Protein AF-A0A5C7ENN5-F1 (afdb_monomer_lite)

Organism: NCBI:txid2602750

Sequence (144 aa):
MADLEQRPLAACDLEHLSKENRRLLDQFAYRYTRLQDDMGARLMPAILRALGEEVAAMPALDRLNRLEQLGWLPSAEEWVELRRIRNEFAHDYPATAQERLERLQLAFSSARRLLEILAILDGKIQQRFPKMGQSSQGDGRGVN

pLDDT: mean 82.47, std 18.63, range [38.72, 98.38]

Structure (mmCIF, N/CA/C/O backbone):
data_AF-A0A5C7ENN5-F1
#
_entry.id   AF-A0A5C7ENN5-F1
#
loop_
_atom_site.group_PDB
_atom_site.id
_atom_site.type_symbol
_atom_site.label_atom_id
_atom_site.label_alt_id
_atom_site.label_comp_id
_atom_site.label_asym_id
_atom_site.label_entity_id
_atom_site.label_seq_id
_atom_site.pdbx_PDB_ins_code
_atom_site.Cartn_x
_atom_site.Cartn_y
_atom_site.Cartn_z
_atom_site.occupancy
_atom_site.B_iso_or_equiv
_atom_site.auth_seq_id
_atom_site.auth_comp_id
_atom_site.auth_asym_id
_atom_site.auth_atom_id
_atom_site.pdbx_PDB_model_num
ATOM 1 N N . MET A 1 1 ? 17.105 -20.594 -0.724 1.00 41.03 1 MET A N 1
ATOM 2 C CA . MET A 1 1 ? 16.522 -19.321 -1.209 1.00 41.03 1 MET A CA 1
ATOM 3 C C . MET A 1 1 ? 17.336 -18.144 -0.663 1.00 41.03 1 MET A C 1
ATOM 5 O O . MET A 1 1 ? 16.785 -17.313 0.038 1.00 41.03 1 MET A O 1
ATOM 9 N N . ALA A 1 2 ? 18.645 -18.106 -0.937 1.00 38.72 2 ALA A N 1
ATOM 10 C CA . ALA A 1 2 ? 19.573 -17.113 -0.372 1.00 38.72 2 ALA A CA 1
ATOM 11 C C . ALA A 1 2 ? 20.491 -16.464 -1.434 1.00 38.72 2 ALA A C 1
ATOM 13 O O . ALA A 1 2 ? 21.372 -15.692 -1.090 1.00 38.72 2 ALA A O 1
ATOM 14 N N . ASP A 1 3 ? 20.278 -16.747 -2.724 1.00 40.78 3 ASP A N 1
ATOM 15 C CA . ASP A 1 3 ? 21.220 -16.360 -3.792 1.00 40.78 3 ASP A CA 1
ATOM 16 C C . ASP A 1 3 ? 20.908 -15.023 -4.485 1.00 40.78 3 ASP A C 1
ATOM 18 O O . ASP A 1 3 ? 21.673 -14.573 -5.332 1.00 40.78 3 ASP A O 1
ATOM 22 N N . LEU A 1 4 ? 19.801 -14.357 -4.143 1.00 44.62 4 LEU A N 1
ATOM 23 C CA . LEU A 1 4 ? 19.387 -13.110 -4.806 1.00 44.62 4 LEU A CA 1
ATOM 24 C C . LEU A 1 4 ? 19.802 -11.831 -4.061 1.00 44.62 4 LEU A C 1
ATOM 26 O O . LEU A 1 4 ? 19.548 -10.742 -4.563 1.00 44.62 4 LEU A O 1
ATOM 30 N N . GLU A 1 5 ? 20.460 -11.933 -2.900 1.00 50.75 5 GLU A N 1
ATOM 31 C CA . GLU A 1 5 ? 20.805 -10.765 -2.069 1.00 50.75 5 GLU A CA 1
ATOM 32 C C . GLU A 1 5 ? 22.214 -10.190 -2.310 1.00 50.75 5 GLU A C 1
ATOM 34 O O . GLU A 1 5 ? 22.544 -9.160 -1.730 1.00 50.75 5 GLU A O 1
ATOM 39 N N . GLN A 1 6 ? 23.056 -10.792 -3.165 1.00 47.78 6 GLN A N 1
ATOM 40 C CA . GLN A 1 6 ? 24.473 -10.383 -3.275 1.00 47.78 6 GLN A CA 1
ATOM 41 C C . GLN A 1 6 ? 24.976 -10.003 -4.669 1.00 47.78 6 GLN A C 1
ATOM 43 O O . GLN A 1 6 ? 26.169 -9.745 -4.830 1.00 47.78 6 GLN A O 1
ATOM 48 N N . ARG A 1 7 ? 24.111 -9.905 -5.683 1.00 47.75 7 ARG A N 1
ATOM 49 C CA . ARG A 1 7 ? 24.555 -9.451 -7.005 1.00 47.75 7 ARG A CA 1
ATOM 50 C C . ARG A 1 7 ? 23.983 -8.065 -7.309 1.00 47.75 7 ARG A C 1
ATOM 52 O O . ARG A 1 7 ? 22.769 -7.963 -7.488 1.00 47.75 7 ARG A O 1
ATOM 59 N N . PRO A 1 8 ? 24.805 -6.997 -7.367 1.00 48.03 8 PRO A N 1
ATOM 60 C CA . PRO A 1 8 ? 24.334 -5.727 -7.896 1.00 48.03 8 PRO A CA 1
ATOM 61 C C . PRO A 1 8 ? 23.935 -5.984 -9.348 1.00 48.03 8 PRO A C 1
ATOM 63 O O . PRO A 1 8 ? 24.783 -6.303 -10.178 1.00 48.03 8 PRO A O 1
ATOM 66 N N . LEU A 1 9 ? 22.633 -5.934 -9.628 1.00 51.69 9 LEU A N 1
ATOM 67 C CA . LEU A 1 9 ? 22.114 -5.983 -10.988 1.00 51.69 9 LEU A CA 1
ATOM 68 C C . LEU A 1 9 ? 22.694 -4.768 -11.716 1.00 51.69 9 LEU A C 1
ATOM 70 O O . LEU A 1 9 ? 22.288 -3.636 -11.455 1.00 51.69 9 LEU A O 1
ATOM 74 N N . ALA A 1 10 ? 23.695 -4.988 -12.562 1.00 56.97 10 ALA A N 1
ATOM 75 C CA . ALA A 1 10 ? 24.232 -3.937 -13.408 1.00 56.97 10 ALA A CA 1
ATOM 76 C C . ALA A 1 10 ? 23.276 -3.727 -14.591 1.00 56.97 10 ALA A C 1
ATOM 78 O O . ALA A 1 10 ? 22.612 -4.665 -15.034 1.00 56.97 10 ALA A O 1
ATOM 79 N N . ALA A 1 11 ? 23.205 -2.510 -15.138 1.00 52.00 11 ALA A N 1
ATOM 80 C CA . ALA A 1 11 ? 22.298 -2.195 -16.249 1.00 52.00 11 ALA A CA 1
ATOM 81 C C . ALA A 1 11 ? 22.488 -3.128 -17.468 1.00 52.00 11 ALA A C 1
ATOM 83 O O . ALA A 1 11 ? 21.523 -3.441 -18.165 1.00 52.00 11 ALA A O 1
ATOM 84 N N . CYS A 1 12 ? 23.703 -3.650 -17.676 1.00 48.91 12 CYS A N 1
ATOM 85 C CA . CYS A 1 12 ? 24.021 -4.621 -18.725 1.00 48.91 12 CYS A CA 1
ATOM 86 C C . CYS A 1 12 ? 23.387 -6.014 -18.518 1.00 48.91 12 CYS A C 1
ATOM 88 O O . CYS A 1 12 ? 23.103 -6.696 -19.502 1.00 48.91 12 CYS A O 1
ATOM 90 N N . ASP A 1 13 ? 23.084 -6.428 -17.281 1.00 56.97 13 ASP A N 1
ATOM 91 C CA . ASP A 1 13 ? 22.422 -7.713 -16.990 1.00 56.97 13 ASP A CA 1
ATOM 92 C C . ASP A 1 13 ? 20.934 -7.707 -17.415 1.00 56.97 13 ASP A C 1
ATOM 94 O O . ASP A 1 13 ? 20.316 -8.763 -17.583 1.00 56.97 13 ASP A O 1
ATOM 98 N N . LEU A 1 14 ? 20.346 -6.517 -17.617 1.00 56.31 14 LEU A N 1
ATOM 99 C CA . LEU A 1 14 ? 18.938 -6.344 -17.988 1.00 56.31 14 LEU A CA 1
ATOM 100 C C . LEU A 1 14 ? 18.679 -6.401 -19.500 1.00 56.31 14 LEU A C 1
ATOM 102 O O . LEU A 1 14 ? 17.532 -6.594 -19.907 1.00 56.31 14 LEU A O 1
ATOM 106 N N . GLU A 1 15 ? 19.702 -6.231 -20.342 1.00 57.72 15 GLU A N 1
ATOM 107 C CA . GLU A 1 15 ? 19.547 -6.292 -2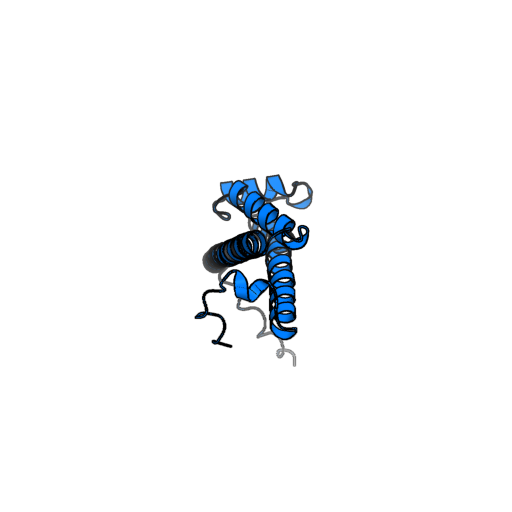1.806 1.00 57.72 15 GLU A CA 1
ATOM 108 C C . GLU A 1 15 ? 19.316 -7.724 -22.306 1.00 57.72 15 GLU A C 1
ATOM 110 O O . GLU A 1 15 ? 18.603 -7.933 -23.286 1.00 57.72 15 GLU A O 1
ATOM 115 N N . HIS A 1 16 ? 19.822 -8.721 -21.573 1.00 63.69 16 HIS A N 1
ATOM 116 C CA . HIS A 1 16 ? 19.692 -10.141 -21.902 1.00 63.69 16 HIS A CA 1
ATOM 117 C C . HIS A 1 16 ? 19.230 -10.965 -20.693 1.00 63.69 16 HIS A C 1
ATOM 119 O O . HIS A 1 16 ? 19.827 -11.985 -20.351 1.00 63.69 16 HIS A O 1
ATOM 125 N N . LEU A 1 17 ? 18.136 -10.544 -20.043 1.00 67.19 17 LEU A N 1
ATOM 126 C CA . LEU A 1 17 ? 17.536 -11.319 -18.952 1.00 67.19 17 LEU A CA 1
ATOM 127 C C . LEU A 1 17 ? 17.237 -12.752 -19.405 1.00 67.19 17 LEU A C 1
ATOM 129 O O . LEU A 1 17 ? 16.415 -12.963 -20.309 1.00 67.19 17 LEU A O 1
ATOM 133 N N . SER A 1 18 ? 17.857 -13.722 -18.728 1.00 75.06 18 SER A N 1
ATOM 134 C CA . SER A 1 18 ? 17.546 -15.140 -18.890 1.00 75.06 18 SER A CA 1
ATOM 135 C C . SER A 1 18 ? 16.055 -15.389 -18.637 1.00 75.06 18 SER A C 1
ATOM 137 O O . SER A 1 18 ? 15.389 -14.650 -17.905 1.00 75.06 18 SER A O 1
ATOM 139 N N . LYS A 1 19 ? 15.508 -16.460 -19.221 1.00 78.06 19 LYS A N 1
ATOM 140 C CA . LYS A 1 19 ? 14.109 -16.861 -18.993 1.00 78.06 19 LYS A CA 1
ATOM 141 C C . LYS A 1 19 ? 13.797 -17.032 -17.499 1.00 78.06 19 LYS A C 1
ATOM 143 O O . LYS A 1 19 ? 12.696 -16.713 -17.061 1.00 78.06 19 LYS A O 1
ATOM 148 N N . GLU A 1 20 ? 14.768 -17.516 -16.731 1.00 76.94 20 GLU A N 1
ATOM 149 C CA . GLU A 1 20 ? 14.666 -17.667 -15.281 1.00 76.94 20 GLU A CA 1
ATOM 150 C C . GLU A 1 20 ? 14.557 -16.316 -14.568 1.00 76.94 20 GLU A C 1
ATOM 152 O O . GLU A 1 20 ? 13.618 -16.113 -13.801 1.00 76.94 20 GLU A O 1
ATOM 157 N N . ASN A 1 21 ? 15.435 -15.361 -14.886 1.00 75.81 21 ASN A N 1
ATOM 158 C CA . ASN A 1 21 ? 15.408 -14.037 -14.265 1.00 75.81 21 ASN A CA 1
ATOM 159 C C . ASN A 1 21 ? 14.117 -13.275 -14.599 1.00 75.81 21 ASN A C 1
ATOM 161 O O . ASN A 1 21 ? 13.545 -12.633 -13.720 1.00 75.81 21 ASN A O 1
ATOM 165 N N . ARG A 1 22 ? 13.600 -13.402 -15.832 1.00 79.69 22 ARG A N 1
ATOM 166 C CA . ARG A 1 22 ? 12.282 -12.846 -16.202 1.00 79.69 22 ARG A CA 1
ATOM 167 C C . ARG A 1 22 ? 11.166 -13.447 -15.351 1.00 79.69 22 ARG A C 1
ATOM 169 O O . ARG A 1 22 ? 10.377 -12.721 -14.763 1.00 79.69 22 ARG A O 1
ATOM 176 N N . ARG A 1 23 ? 11.156 -14.774 -15.199 1.00 81.94 23 ARG A N 1
ATOM 177 C CA . ARG A 1 23 ? 10.162 -15.472 -14.376 1.00 81.94 23 ARG A CA 1
ATOM 178 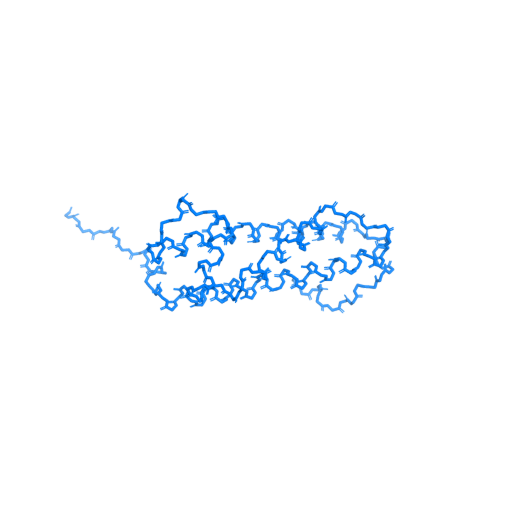C C . ARG A 1 23 ? 10.239 -15.066 -12.899 1.00 81.94 23 ARG A C 1
ATOM 180 O O . ARG A 1 23 ? 9.212 -15.032 -12.221 1.00 81.94 23 ARG A O 1
ATOM 187 N N . LEU A 1 24 ? 11.433 -14.820 -12.364 1.00 84.94 24 LEU A N 1
ATOM 188 C CA . LEU A 1 24 ? 11.604 -14.321 -10.995 1.00 84.94 24 LEU A CA 1
ATOM 189 C C . LEU A 1 24 ? 11.042 -12.904 -10.848 1.00 84.94 24 LEU A C 1
ATOM 191 O O . LEU A 1 24 ? 10.336 -12.634 -9.877 1.00 84.94 24 LEU A O 1
ATOM 195 N N . LEU A 1 25 ? 11.291 -12.038 -11.831 1.00 84.81 25 LEU A N 1
ATOM 196 C CA . LEU A 1 25 ? 10.759 -10.680 -11.866 1.00 84.81 25 LEU A CA 1
ATOM 197 C C . LEU A 1 25 ? 9.224 -10.661 -11.938 1.00 84.81 25 LEU A C 1
ATOM 199 O O . LEU A 1 25 ? 8.592 -9.946 -11.166 1.00 84.81 25 LEU A O 1
ATOM 203 N N . ASP A 1 26 ? 8.623 -11.503 -12.781 1.00 85.25 26 ASP A N 1
ATOM 204 C CA . ASP A 1 26 ? 7.164 -11.625 -12.890 1.00 85.25 26 ASP A CA 1
ATOM 205 C C . ASP A 1 26 ? 6.537 -12.106 -11.571 1.00 85.25 26 ASP A C 1
ATOM 207 O O . ASP A 1 26 ? 5.523 -11.579 -11.109 1.00 85.25 26 ASP A O 1
ATOM 211 N N . GLN A 1 27 ? 7.164 -13.092 -10.916 1.00 90.38 27 GLN A N 1
ATOM 212 C CA . GLN A 1 27 ? 6.725 -13.570 -9.601 1.00 90.38 27 GLN A CA 1
ATOM 213 C C . GLN A 1 27 ? 6.839 -12.483 -8.533 1.00 90.38 27 GLN A C 1
ATOM 215 O O . GLN A 1 27 ? 5.945 -12.359 -7.694 1.00 90.38 27 GLN A O 1
ATOM 220 N N . PHE A 1 28 ? 7.920 -11.702 -8.552 1.00 91.94 28 PHE A N 1
ATOM 221 C CA . PHE A 1 28 ? 8.068 -10.549 -7.675 1.00 91.94 28 PHE A CA 1
ATOM 222 C C . PHE A 1 28 ? 6.944 -9.536 -7.917 1.00 91.94 28 PHE A C 1
ATOM 224 O O . PHE A 1 28 ? 6.228 -9.211 -6.972 1.00 91.94 28 PHE A O 1
ATOM 231 N N . ALA A 1 29 ? 6.726 -9.112 -9.165 1.00 89.25 29 ALA A N 1
ATOM 232 C CA . ALA A 1 29 ? 5.700 -8.136 -9.530 1.00 89.25 29 ALA A CA 1
ATOM 233 C C . ALA A 1 29 ? 4.299 -8.574 -9.078 1.00 89.25 29 ALA A C 1
ATOM 235 O O . ALA A 1 29 ? 3.553 -7.794 -8.476 1.00 89.25 29 ALA A O 1
ATOM 236 N N . TYR A 1 30 ? 3.971 -9.851 -9.296 1.00 91.56 30 TYR A N 1
ATOM 237 C CA . TYR A 1 30 ? 2.714 -10.440 -8.852 1.00 91.56 30 TYR A CA 1
ATOM 238 C C . TYR A 1 30 ? 2.568 -10.411 -7.323 1.00 91.56 30 TYR A C 1
ATOM 240 O O . TYR A 1 30 ? 1.557 -9.933 -6.804 1.00 91.56 30 TYR A O 1
ATOM 248 N N . ARG A 1 31 ? 3.575 -10.890 -6.580 1.00 94.75 31 ARG A N 1
ATOM 249 C CA . ARG A 1 31 ? 3.522 -10.956 -5.106 1.00 94.75 31 ARG A CA 1
ATOM 250 C C . ARG A 1 31 ? 3.506 -9.568 -4.471 1.00 94.75 31 ARG A C 1
ATOM 252 O O . ARG A 1 31 ? 2.773 -9.361 -3.510 1.00 94.75 31 ARG A O 1
ATOM 259 N N . TYR A 1 32 ? 4.268 -8.629 -5.021 1.00 94.12 32 TYR A N 1
ATOM 260 C CA . TYR A 1 32 ? 4.297 -7.234 -4.592 1.00 94.12 32 TYR A CA 1
ATOM 261 C C . TYR A 1 32 ? 2.929 -6.562 -4.766 1.00 94.12 32 TYR A C 1
ATOM 263 O O . TYR A 1 32 ? 2.386 -6.009 -3.809 1.00 94.12 32 TYR A O 1
ATOM 271 N N . THR A 1 33 ? 2.326 -6.694 -5.952 1.00 94.00 33 THR A N 1
ATOM 272 C CA . THR A 1 33 ? 0.971 -6.191 -6.231 1.00 94.00 33 THR A CA 1
ATOM 273 C C . THR A 1 33 ? -0.040 -6.784 -5.256 1.00 94.00 33 THR A C 1
ATOM 275 O O . THR A 1 33 ? -0.804 -6.058 -4.617 1.00 94.00 33 THR A O 1
ATOM 278 N N . ARG A 1 34 ? 0.003 -8.111 -5.082 1.00 95.88 34 ARG A N 1
ATOM 279 C CA . ARG A 1 34 ? -0.923 -8.829 -4.209 1.00 95.88 34 ARG A CA 1
ATOM 280 C C . ARG A 1 34 ? -0.802 -8.401 -2.749 1.00 95.88 34 ARG A C 1
ATOM 282 O O . ARG A 1 34 ? -1.829 -8.214 -2.104 1.00 95.88 34 ARG A O 1
ATOM 289 N N . LEU A 1 35 ? 0.421 -8.207 -2.249 1.00 96.88 35 LEU A N 1
ATOM 290 C CA . LEU A 1 35 ? 0.672 -7.721 -0.893 1.00 96.88 35 LEU A CA 1
ATOM 291 C C . LEU A 1 35 ? -0.024 -6.376 -0.655 1.00 96.88 35 LEU A C 1
ATOM 293 O O . LEU A 1 35 ? -0.799 -6.247 0.291 1.00 96.88 35 LEU A O 1
ATOM 297 N N . GLN A 1 36 ? 0.224 -5.390 -1.521 1.00 96.88 36 GLN A N 1
ATOM 298 C CA . GLN A 1 36 ? -0.345 -4.056 -1.342 1.00 96.88 36 GLN A CA 1
ATOM 299 C C . GLN A 1 36 ? -1.876 -4.068 -1.437 1.00 96.88 36 GLN A C 1
ATOM 301 O O . GLN A 1 36 ? -2.553 -3.404 -0.648 1.00 96.88 36 GLN A O 1
ATOM 306 N N . ASP A 1 37 ? -2.424 -4.834 -2.383 1.00 95.81 37 ASP A N 1
ATOM 307 C CA . ASP A 1 37 ? -3.868 -4.941 -2.588 1.00 95.81 37 ASP A CA 1
ATOM 308 C C . ASP A 1 37 ? -4.561 -5.639 -1.412 1.00 95.81 37 ASP A C 1
ATOM 310 O O . ASP A 1 37 ? -5.573 -5.140 -0.921 1.00 95.81 37 ASP A O 1
ATOM 314 N N . ASP A 1 38 ? -4.012 -6.744 -0.899 1.00 97.50 38 ASP A N 1
ATOM 315 C CA . ASP A 1 38 ? -4.581 -7.433 0.263 1.00 97.50 38 ASP A CA 1
ATOM 316 C C . ASP A 1 38 ? -4.503 -6.556 1.527 1.00 97.50 38 ASP A C 1
ATOM 318 O O . ASP A 1 38 ? -5.471 -6.484 2.293 1.00 97.50 38 ASP A O 1
ATOM 322 N N . MET A 1 39 ? -3.405 -5.822 1.725 1.00 97.69 39 MET A N 1
ATOM 323 C CA . MET A 1 39 ? -3.294 -4.863 2.827 1.00 97.69 39 MET A CA 1
ATOM 324 C C . MET A 1 39 ? -4.351 -3.752 2.719 1.00 97.69 39 MET A C 1
ATOM 326 O O . MET A 1 39 ? -5.105 -3.518 3.666 1.00 97.69 39 MET A O 1
ATOM 330 N N . GLY A 1 40 ? -4.458 -3.099 1.560 1.00 96.31 40 GLY A N 1
ATOM 331 C CA . GLY A 1 40 ? -5.365 -1.967 1.362 1.00 96.31 40 GLY A CA 1
ATOM 332 C C . GLY A 1 40 ? -6.846 -2.347 1.321 1.00 96.31 40 GLY A C 1
ATOM 333 O O . GLY A 1 40 ? -7.693 -1.630 1.855 1.00 96.31 40 GLY A O 1
ATOM 334 N N . ALA A 1 41 ? -7.185 -3.477 0.698 1.00 95.44 41 ALA A N 1
ATOM 335 C CA . ALA A 1 41 ? -8.573 -3.886 0.495 1.00 95.44 41 ALA A CA 1
ATOM 336 C C . ALA A 1 41 ? -9.137 -4.720 1.651 1.00 95.44 41 ALA A C 1
ATOM 338 O O . ALA A 1 41 ? -10.356 -4.763 1.827 1.00 95.44 41 ALA A O 1
ATOM 339 N N . ARG A 1 42 ? -8.283 -5.396 2.433 1.00 95.81 42 ARG A N 1
ATOM 340 C CA . ARG A 1 42 ? -8.733 -6.337 3.471 1.00 95.81 42 ARG A CA 1
ATOM 341 C C . ARG A 1 42 ? -8.237 -5.953 4.855 1.00 95.81 42 ARG A C 1
ATOM 343 O O . ARG A 1 42 ? -9.072 -5.762 5.739 1.00 95.81 42 ARG A O 1
ATOM 350 N N . LEU A 1 43 ? -6.923 -5.819 5.038 1.00 96.81 43 LEU A N 1
ATOM 351 C CA . LEU A 1 43 ? -6.331 -5.570 6.357 1.00 96.81 43 LEU A CA 1
ATOM 352 C C . LEU A 1 43 ? -6.757 -4.210 6.917 1.00 96.81 43 LEU A C 1
ATOM 354 O O . LEU A 1 43 ? -7.309 -4.140 8.009 1.00 96.81 43 LEU A O 1
ATOM 358 N N . MET A 1 44 ? -6.565 -3.142 6.147 1.00 96.75 44 MET A N 1
ATOM 359 C CA . MET A 1 44 ? -6.882 -1.773 6.557 1.00 96.75 44 MET A CA 1
ATOM 360 C C . MET A 1 44 ? -8.365 -1.591 6.939 1.00 96.75 44 MET A C 1
ATOM 362 O O . MET A 1 44 ? -8.642 -1.131 8.049 1.00 96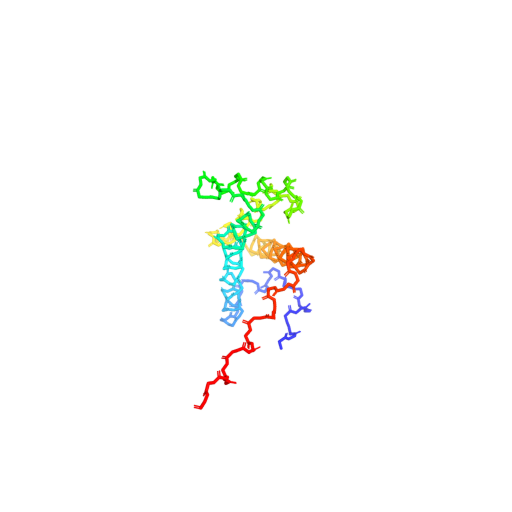.75 44 MET A O 1
ATOM 366 N N . PRO A 1 45 ? -9.341 -2.029 6.115 1.00 96.38 45 PRO A N 1
ATOM 367 C CA . PRO A 1 45 ? -10.747 -2.057 6.513 1.00 96.38 45 PRO A CA 1
ATOM 368 C C . PRO A 1 45 ? -11.034 -2.908 7.752 1.00 96.38 45 PRO A C 1
ATOM 370 O O . PRO A 1 45 ? -11.906 -2.555 8.540 1.00 96.38 45 PRO A O 1
ATOM 373 N N . ALA A 1 46 ? -10.349 -4.042 7.923 1.00 96.19 46 ALA A N 1
ATOM 374 C CA . ALA A 1 46 ? -10.555 -4.904 9.083 1.00 96.19 46 ALA A CA 1
ATOM 375 C C . ALA A 1 46 ? -10.068 -4.244 10.378 1.00 96.19 46 ALA A C 1
ATOM 377 O O . ALA A 1 46 ? -10.771 -4.317 11.381 1.00 96.19 46 ALA A O 1
ATOM 378 N N . ILE A 1 47 ? -8.926 -3.554 10.334 1.00 96.81 47 ILE A N 1
ATOM 379 C CA . ILE A 1 47 ? -8.406 -2.775 11.463 1.00 96.81 47 ILE A CA 1
ATOM 380 C C . ILE A 1 47 ? -9.410 -1.691 11.857 1.00 96.81 47 ILE A C 1
ATOM 382 O O . ILE A 1 47 ? -9.809 -1.632 13.013 1.00 96.81 47 ILE A O 1
ATOM 386 N N . LEU A 1 48 ? -9.877 -0.884 10.900 1.00 97.00 48 LEU A N 1
ATOM 387 C CA . LEU A 1 48 ? -10.857 0.173 11.172 1.00 97.00 48 LEU A CA 1
ATOM 388 C C . LEU A 1 48 ? -12.152 -0.385 11.787 1.00 97.00 48 LEU A C 1
ATOM 390 O O . LEU A 1 48 ? -12.610 0.124 12.806 1.00 97.00 48 LEU A O 1
ATOM 394 N N . ARG A 1 49 ? -12.692 -1.488 11.250 1.00 96.00 49 ARG A N 1
ATOM 395 C CA . ARG A 1 49 ? -13.861 -2.159 11.849 1.00 96.00 49 ARG A CA 1
ATOM 396 C C . ARG A 1 49 ? -13.592 -2.639 13.274 1.00 96.00 49 ARG A C 1
ATOM 398 O O . ARG A 1 49 ? -14.442 -2.475 14.140 1.00 96.00 49 ARG A O 1
ATOM 405 N N . ALA A 1 50 ? -12.417 -3.210 13.535 1.00 95.38 50 ALA A N 1
ATOM 406 C CA . ALA A 1 50 ? -12.036 -3.658 14.875 1.00 95.38 50 ALA A CA 1
ATOM 407 C C . ALA A 1 50 ? -11.860 -2.492 15.869 1.00 95.38 50 ALA A C 1
ATOM 409 O O . ALA A 1 50 ? -11.961 -2.696 17.079 1.00 95.38 50 ALA A O 1
ATOM 410 N N . LEU A 1 51 ? -11.619 -1.277 15.369 1.00 94.50 51 LEU A N 1
ATOM 411 C CA . LEU A 1 51 ? -11.590 -0.037 16.148 1.00 94.50 51 LEU A CA 1
ATOM 412 C C . LEU A 1 51 ? -12.978 0.603 16.326 1.00 94.50 51 LEU A C 1
ATOM 414 O O . LEU A 1 51 ? -13.085 1.583 17.057 1.00 94.50 51 LEU A O 1
ATOM 418 N N . GLY A 1 52 ? -14.027 0.038 15.718 1.00 94.06 52 GLY A N 1
ATOM 419 C CA . GLY A 1 52 ? -15.400 0.541 15.800 1.00 94.06 52 GLY A CA 1
ATOM 420 C C . GLY A 1 52 ? -15.758 1.596 14.749 1.00 94.06 52 GLY A C 1
ATOM 421 O O . GLY A 1 52 ? -16.744 2.303 14.919 1.00 94.06 52 GLY A O 1
ATOM 422 N N . GLU A 1 53 ? -14.970 1.729 13.680 1.00 94.69 53 GLU A N 1
ATOM 423 C CA . GLU A 1 53 ? -15.238 2.681 12.596 1.00 94.69 53 GLU A CA 1
ATOM 424 C C . GLU A 1 53 ? -16.238 2.119 11.569 1.00 94.69 53 GLU A C 1
ATOM 426 O O . GLU A 1 53 ? -16.163 0.952 11.168 1.00 94.69 53 GLU A O 1
ATOM 431 N N . GLU A 1 54 ? -17.120 2.981 11.056 1.00 90.81 54 GLU A N 1
ATOM 432 C CA . GLU A 1 54 ? -18.095 2.649 10.007 1.00 90.81 54 GLU A CA 1
ATOM 433 C C . GLU A 1 54 ? -17.463 2.688 8.606 1.00 90.81 54 GLU A C 1
ATOM 435 O O . GLU A 1 54 ? -17.539 3.668 7.866 1.00 90.81 54 GLU A O 1
ATOM 440 N N . VAL A 1 55 ? -16.806 1.593 8.221 1.00 90.12 55 VAL A N 1
ATOM 441 C CA . VAL A 1 55 ? -15.963 1.544 7.011 1.00 90.12 55 VAL A CA 1
ATOM 442 C C . VAL A 1 55 ? -16.747 1.535 5.692 1.00 90.12 55 VAL A C 1
ATOM 444 O O . VAL A 1 55 ? -16.206 1.948 4.667 1.00 90.12 55 VAL A O 1
ATOM 447 N N . ALA A 1 56 ? -17.992 1.047 5.676 1.00 85.50 56 ALA A N 1
ATOM 448 C CA . ALA A 1 56 ? -18.750 0.828 4.435 1.00 85.50 56 ALA A CA 1
ATOM 449 C C . ALA A 1 56 ? -19.007 2.121 3.639 1.00 85.50 56 ALA A C 1
ATOM 451 O O . ALA A 1 56 ? -19.058 2.080 2.412 1.00 85.50 56 ALA A O 1
ATOM 452 N N . ALA A 1 57 ? -19.123 3.256 4.331 1.00 85.12 57 ALA A N 1
ATOM 453 C CA . ALA A 1 57 ? -19.341 4.564 3.722 1.00 85.12 57 ALA A CA 1
ATOM 454 C C . ALA A 1 57 ? -18.036 5.305 3.373 1.00 85.12 57 ALA A C 1
ATOM 456 O O . ALA A 1 57 ? -18.096 6.343 2.721 1.00 85.12 57 ALA A O 1
ATOM 457 N N . MET A 1 58 ? -16.867 4.806 3.798 1.00 89.94 58 MET A N 1
ATOM 458 C CA . MET A 1 58 ? -15.600 5.527 3.656 1.00 89.94 58 MET A CA 1
ATOM 459 C C . MET A 1 58 ? -14.917 5.248 2.306 1.00 89.94 58 MET A C 1
ATOM 461 O O . MET A 1 58 ? -14.558 4.095 2.019 1.00 89.94 58 MET A O 1
ATOM 465 N N . PRO A 1 59 ? -14.630 6.291 1.504 1.00 93.75 59 PRO A N 1
ATOM 466 C CA . PRO A 1 59 ? -13.696 6.215 0.387 1.00 93.75 59 PRO A CA 1
ATOM 467 C C . PRO A 1 59 ? -12.328 5.658 0.797 1.00 93.75 59 PRO A C 1
ATOM 469 O O . PRO A 1 59 ? -11.898 5.756 1.946 1.00 93.75 59 PRO A O 1
ATOM 472 N N . ALA A 1 60 ? -11.591 5.090 -0.162 1.00 91.38 60 ALA A N 1
ATOM 473 C CA . ALA A 1 60 ? -10.298 4.468 0.124 1.00 91.38 60 ALA A CA 1
ATOM 474 C C . ALA A 1 60 ? -9.285 5.438 0.754 1.00 91.38 60 ALA A C 1
ATOM 476 O O . ALA A 1 60 ? -8.605 5.042 1.696 1.00 91.38 60 ALA A O 1
ATOM 477 N N . LEU A 1 61 ? -9.213 6.680 0.264 1.00 94.75 61 LEU A N 1
ATOM 478 C CA . LEU A 1 61 ? -8.323 7.707 0.809 1.00 94.75 61 LEU A CA 1
ATOM 479 C C . LEU A 1 61 ? -8.711 8.090 2.242 1.00 94.75 61 LEU A C 1
ATOM 481 O O . LEU A 1 61 ? -7.849 8.153 3.111 1.00 94.75 61 LEU A O 1
ATOM 485 N N . ASP A 1 62 ? -10.006 8.236 2.516 1.00 96.38 62 ASP A N 1
ATOM 486 C CA . ASP A 1 62 ? -10.494 8.576 3.855 1.00 96.38 62 ASP A CA 1
ATOM 487 C C . ASP A 1 62 ? -10.173 7.480 4.871 1.00 96.38 62 ASP A C 1
ATOM 489 O O . ASP A 1 62 ? -9.808 7.778 6.005 1.00 96.38 62 ASP A O 1
ATOM 493 N N . ARG A 1 63 ? -10.199 6.206 4.459 1.00 97.00 63 ARG A N 1
ATOM 494 C CA . ARG A 1 63 ? -9.736 5.095 5.308 1.00 97.00 63 ARG A CA 1
ATOM 495 C C . ARG A 1 63 ? -8.251 5.206 5.652 1.00 97.00 63 ARG A C 1
ATOM 497 O O . ARG A 1 63 ? -7.878 4.906 6.782 1.00 97.00 63 ARG A O 1
ATOM 504 N N . LEU A 1 64 ? -7.411 5.624 4.703 1.00 97.81 64 LEU A N 1
ATOM 505 C CA . LEU A 1 64 ? -5.978 5.830 4.947 1.00 97.81 64 LEU A CA 1
ATOM 506 C C . LEU A 1 64 ? -5.759 6.993 5.914 1.00 97.81 64 LEU A C 1
ATOM 508 O O . LEU A 1 64 ? -5.086 6.815 6.925 1.00 97.81 64 LEU A O 1
ATOM 512 N N . ASN A 1 65 ? -6.405 8.132 5.655 1.00 97.88 65 ASN A N 1
ATOM 513 C CA . ASN A 1 65 ? -6.357 9.306 6.528 1.00 97.88 65 ASN A CA 1
ATOM 514 C C . ASN A 1 65 ? -6.839 8.959 7.940 1.00 97.88 65 ASN A C 1
ATOM 516 O O . ASN A 1 65 ? -6.241 9.370 8.931 1.00 97.88 65 ASN A O 1
ATOM 520 N N . ARG A 1 66 ? -7.902 8.153 8.053 1.00 97.75 66 ARG A N 1
ATOM 521 C CA . ARG A 1 66 ? -8.423 7.717 9.347 1.00 97.75 66 ARG A CA 1
ATOM 522 C C . ARG A 1 66 ? -7.443 6.808 10.081 1.00 97.75 66 ARG A C 1
ATOM 524 O O . ARG A 1 66 ? -7.233 6.987 11.277 1.00 97.75 66 ARG A O 1
ATOM 531 N N . LEU A 1 67 ? -6.815 5.859 9.386 1.00 98.25 67 LEU A N 1
ATOM 532 C CA . LEU A 1 67 ? -5.774 5.010 9.971 1.00 98.25 67 LEU A CA 1
ATOM 533 C C . LEU A 1 67 ? -4.559 5.821 10.429 1.00 98.25 67 LEU A C 1
ATOM 535 O O . LEU A 1 67 ? -3.994 5.501 11.472 1.00 98.25 67 LEU A O 1
ATOM 539 N N . GLU A 1 68 ? -4.170 6.853 9.685 1.00 98.31 68 GLU A N 1
ATOM 540 C CA . GLU A 1 68 ? -3.099 7.773 10.075 1.00 98.31 68 GLU A CA 1
ATOM 541 C C . GLU A 1 68 ? -3.471 8.572 11.329 1.00 98.31 68 GLU A C 1
ATOM 543 O O . GLU A 1 68 ? -2.729 8.555 12.308 1.00 98.31 68 GLU A O 1
ATOM 548 N N . GLN A 1 69 ? -4.667 9.168 11.370 1.00 98.00 69 GLN A N 1
ATOM 549 C CA . GLN A 1 69 ? -5.175 9.886 12.549 1.00 98.00 69 GLN A CA 1
ATOM 550 C C . GLN A 1 69 ? -5.235 9.009 13.806 1.00 98.00 69 GLN A C 1
ATOM 552 O O . GLN A 1 69 ? -4.971 9.478 14.911 1.00 98.00 69 GLN A O 1
ATOM 557 N N . LEU A 1 70 ? -5.590 7.732 13.648 1.00 97.12 70 LEU A N 1
ATOM 558 C CA . LEU A 1 70 ? -5.630 6.755 14.738 1.00 97.12 70 LEU A CA 1
ATOM 559 C C . LEU A 1 70 ? -4.235 6.196 15.084 1.00 97.12 70 LEU A C 1
ATOM 561 O O . LEU A 1 70 ? -4.110 5.366 15.986 1.00 97.12 70 LEU A O 1
ATOM 565 N N . GLY A 1 71 ? -3.190 6.612 14.363 1.00 97.12 71 GLY A N 1
ATOM 566 C CA . GLY A 1 71 ? -1.807 6.193 14.563 1.00 97.12 71 GLY A CA 1
ATOM 567 C C . GLY A 1 71 ? -1.521 4.756 14.129 1.00 97.12 71 GLY A C 1
ATOM 568 O O . GLY A 1 71 ? -0.557 4.162 14.607 1.00 97.12 71 GLY A O 1
ATOM 569 N N . TRP A 1 72 ? -2.355 4.152 13.282 1.00 97.50 72 TRP A N 1
ATOM 570 C CA . TRP A 1 72 ? -2.155 2.801 12.745 1.00 97.50 72 TRP A CA 1
ATOM 571 C C . TRP A 1 72 ? -1.333 2.802 11.462 1.00 97.50 72 TRP A C 1
ATOM 573 O O . TRP A 1 72 ? -0.521 1.902 11.271 1.00 97.50 72 TRP A O 1
ATOM 583 N N . LEU A 1 73 ? -1.508 3.817 10.619 1.00 97.75 73 LEU A N 1
ATOM 584 C CA . LEU A 1 73 ? -0.712 4.018 9.413 1.00 97.75 73 LEU A CA 1
ATOM 585 C C . LEU A 1 73 ? 0.307 5.144 9.651 1.00 97.75 73 LEU A C 1
ATOM 587 O O . LEU A 1 73 ? -0.084 6.167 10.204 1.00 97.75 73 LEU A O 1
ATOM 591 N N . PRO A 1 74 ? 1.584 4.999 9.249 1.00 96.25 74 PRO A N 1
ATOM 592 C CA . PRO A 1 74 ? 2.565 6.074 9.408 1.00 96.25 74 PRO A CA 1
ATOM 593 C C . PRO A 1 74 ? 2.223 7.336 8.612 1.00 96.25 74 PRO A C 1
ATOM 595 O O . PRO A 1 74 ? 2.433 8.433 9.112 1.00 96.25 74 PRO A O 1
ATOM 598 N N . SER A 1 75 ? 1.721 7.172 7.384 1.00 97.94 75 SER A N 1
ATOM 599 C CA . SER A 1 75 ? 1.284 8.265 6.514 1.00 97.94 75 SER A CA 1
ATOM 600 C C . SER A 1 75 ? 0.346 7.746 5.419 1.00 97.94 75 SER A C 1
ATOM 602 O O . SER A 1 75 ? 0.644 6.749 4.751 1.00 97.94 75 SER A O 1
ATOM 604 N N . ALA A 1 76 ? -0.793 8.413 5.223 1.00 97.88 76 ALA A N 1
ATOM 605 C CA . ALA A 1 76 ? -1.708 8.130 4.122 1.00 97.88 76 ALA A CA 1
ATOM 606 C C . ALA A 1 76 ? -1.117 8.544 2.768 1.00 97.88 76 ALA A C 1
ATOM 608 O O . ALA A 1 76 ? -1.281 7.826 1.779 1.00 97.88 76 ALA A O 1
ATOM 609 N N . GLU A 1 77 ? -0.394 9.664 2.733 1.00 97.94 77 GLU A N 1
ATOM 610 C CA . GLU A 1 77 ? 0.295 10.159 1.539 1.00 97.94 77 GLU A CA 1
ATOM 611 C C . GLU A 1 77 ? 1.384 9.181 1.079 1.00 97.94 77 GLU A C 1
ATOM 613 O O . GLU A 1 77 ? 1.403 8.795 -0.092 1.00 97.94 77 GLU A O 1
ATOM 618 N N . GLU A 1 78 ? 2.212 8.680 2.006 1.00 97.94 78 GLU A N 1
ATOM 619 C CA . GLU A 1 78 ? 3.209 7.643 1.707 1.00 97.94 78 GLU A CA 1
ATOM 620 C C . GLU A 1 78 ? 2.548 6.414 1.070 1.00 97.94 78 GLU A C 1
ATOM 622 O O . GLU A 1 78 ? 3.033 5.884 0.072 1.00 97.94 78 GLU A O 1
ATOM 627 N N . TRP A 1 79 ? 1.407 5.965 1.599 1.00 97.94 79 TRP A N 1
ATOM 628 C CA . TRP A 1 79 ? 0.699 4.816 1.038 1.00 97.94 79 TRP A CA 1
ATOM 629 C C . TRP A 1 79 ? 0.238 5.046 -0.408 1.00 97.94 79 TRP A C 1
ATOM 631 O O . TRP A 1 79 ? 0.335 4.140 -1.247 1.00 97.94 79 TRP A O 1
ATOM 641 N N . VAL A 1 80 ? -0.273 6.244 -0.708 1.00 97.00 80 VAL A N 1
ATOM 642 C CA . VAL A 1 80 ? -0.672 6.630 -2.069 1.00 97.00 80 VAL A CA 1
ATOM 643 C C . VAL A 1 80 ? 0.537 6.615 -3.001 1.00 97.00 80 VAL A C 1
ATOM 645 O O . VAL A 1 80 ? 0.451 6.045 -4.091 1.00 97.00 80 VAL A O 1
ATOM 648 N N . GLU A 1 81 ? 1.672 7.144 -2.554 1.00 97.31 81 GLU A N 1
ATOM 649 C CA . GLU A 1 81 ? 2.910 7.158 -3.331 1.00 97.31 81 GLU A CA 1
ATOM 650 C C . GLU A 1 81 ? 3.449 5.744 -3.594 1.00 97.31 81 GLU A C 1
ATOM 652 O O . GLU A 1 81 ? 3.750 5.386 -4.735 1.00 97.31 81 GLU A O 1
ATOM 657 N N . LEU A 1 82 ? 3.457 4.870 -2.583 1.00 97.06 82 LEU A N 1
ATOM 658 C CA . LEU A 1 82 ? 3.824 3.460 -2.756 1.00 97.06 82 LEU A CA 1
ATOM 659 C C . LEU A 1 82 ? 2.932 2.772 -3.800 1.00 97.06 82 LEU A C 1
ATOM 661 O O . LEU A 1 82 ? 3.391 1.911 -4.552 1.00 97.06 82 LEU A O 1
ATOM 665 N N . ARG A 1 83 ? 1.643 3.135 -3.863 1.00 95.12 83 ARG A N 1
ATOM 666 C CA . ARG A 1 83 ? 0.707 2.608 -4.867 1.00 95.12 83 ARG A CA 1
ATOM 667 C C . ARG A 1 83 ? 0.993 3.159 -6.261 1.00 95.12 83 ARG A C 1
ATOM 669 O O . ARG A 1 83 ? 0.881 2.400 -7.223 1.00 95.12 83 ARG A O 1
ATOM 676 N N . ARG A 1 84 ? 1.380 4.432 -6.377 1.00 94.44 84 ARG A N 1
ATOM 677 C CA . ARG A 1 84 ? 1.822 5.035 -7.641 1.00 94.44 84 ARG A CA 1
ATOM 678 C C . ARG A 1 84 ? 3.039 4.294 -8.194 1.00 94.44 84 ARG A C 1
ATOM 680 O O . ARG A 1 84 ? 2.971 3.805 -9.318 1.00 94.44 84 ARG A O 1
ATOM 687 N N . ILE A 1 85 ? 4.070 4.095 -7.370 1.00 94.25 85 ILE A N 1
ATOM 688 C CA . ILE A 1 85 ? 5.285 3.343 -7.729 1.00 94.25 85 ILE A CA 1
ATOM 689 C C . ILE A 1 85 ? 4.939 1.937 -8.236 1.00 94.25 85 ILE A C 1
ATOM 691 O O . ILE A 1 85 ? 5.434 1.507 -9.278 1.00 94.25 85 ILE A O 1
ATOM 695 N N . ARG A 1 86 ? 4.053 1.218 -7.533 1.00 92.31 86 ARG A N 1
ATOM 696 C CA . ARG A 1 86 ? 3.606 -0.118 -7.955 1.00 92.31 86 ARG A CA 1
ATOM 697 C C . ARG A 1 86 ? 2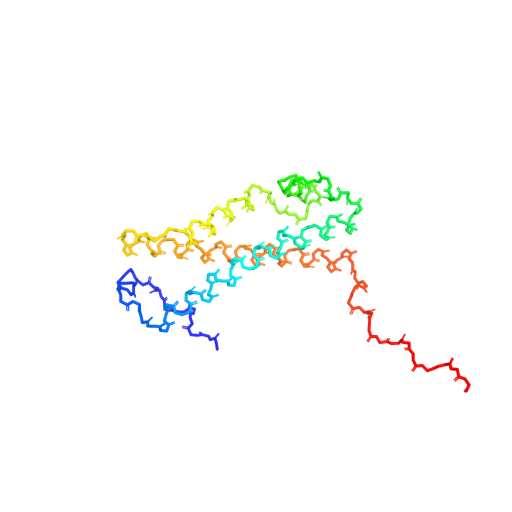.901 -0.097 -9.306 1.00 92.31 86 ARG A C 1
ATOM 699 O O . ARG A 1 86 ? 3.127 -0.985 -10.125 1.00 92.31 86 ARG A O 1
ATOM 706 N N . ASN A 1 87 ? 2.026 0.880 -9.528 1.00 89.81 87 ASN A N 1
ATOM 707 C CA . ASN A 1 87 ? 1.296 0.996 -10.785 1.00 89.81 87 ASN A CA 1
ATOM 708 C C . ASN A 1 87 ? 2.244 1.285 -11.953 1.00 89.81 87 ASN A C 1
ATOM 710 O O . ASN A 1 87 ? 2.109 0.647 -12.993 1.00 89.81 87 ASN A O 1
ATOM 714 N N . GLU A 1 88 ? 3.214 2.180 -11.761 1.00 87.81 88 GLU A N 1
ATOM 715 C CA . GLU A 1 88 ? 4.242 2.506 -12.757 1.00 87.81 88 GLU A CA 1
ATOM 716 C C . GLU A 1 88 ? 5.116 1.296 -13.081 1.00 87.81 88 GLU A C 1
ATOM 718 O O . GLU A 1 88 ? 5.348 0.992 -14.250 1.00 87.81 88 GLU A O 1
ATOM 723 N N . PHE A 1 89 ? 5.522 0.544 -12.057 1.00 84.94 89 PHE A N 1
ATOM 724 C CA . PHE A 1 89 ? 6.278 -0.691 -12.236 1.00 84.94 89 PHE A CA 1
ATOM 725 C C . PHE A 1 89 ? 5.503 -1.761 -13.025 1.00 84.94 89 PHE A C 1
ATOM 727 O O . PHE A 1 89 ? 6.104 -2.520 -13.781 1.00 84.94 89 PHE A O 1
ATOM 734 N N . ALA A 1 90 ? 4.177 -1.823 -12.867 1.00 76.06 90 ALA A N 1
ATOM 735 C CA . ALA A 1 90 ? 3.334 -2.807 -13.543 1.00 76.06 90 ALA A CA 1
ATOM 736 C C . ALA A 1 90 ? 2.945 -2.429 -14.986 1.00 76.06 90 ALA A C 1
ATOM 738 O O . ALA A 1 90 ? 2.600 -3.324 -15.756 1.00 76.06 90 ALA A O 1
ATOM 739 N N . HIS A 1 91 ? 2.960 -1.140 -15.347 1.00 68.69 91 HIS A N 1
ATOM 740 C CA . HIS A 1 91 ? 2.401 -0.665 -16.622 1.00 68.69 91 HIS A CA 1
ATOM 741 C C . HIS A 1 91 ? 3.433 -0.111 -17.607 1.00 68.69 91 HIS A C 1
ATOM 743 O O . HIS A 1 91 ? 3.181 -0.180 -18.810 1.00 68.69 91 HIS A O 1
ATOM 749 N N . ASP A 1 92 ? 4.592 0.377 -17.157 1.00 61.34 92 ASP A N 1
ATOM 750 C CA . ASP A 1 92 ? 5.552 0.979 -18.078 1.00 61.34 92 ASP A CA 1
ATOM 751 C C . ASP A 1 92 ? 6.741 0.064 -18.392 1.00 61.34 92 ASP A C 1
ATOM 753 O O . ASP A 1 92 ? 7.659 -0.111 -17.584 1.00 61.34 92 ASP A O 1
ATOM 757 N N . TYR A 1 93 ? 6.800 -0.414 -19.638 1.00 61.19 93 TYR A N 1
ATOM 758 C CA . TYR A 1 93 ? 8.027 -0.965 -20.212 1.00 61.19 93 TYR A CA 1
ATOM 759 C C . TYR A 1 93 ? 8.997 0.185 -20.539 1.00 61.19 93 TYR A C 1
ATOM 761 O O . TYR A 1 93 ? 8.697 0.999 -21.411 1.00 61.19 93 TYR A O 1
ATOM 769 N N . PRO A 1 94 ? 10.148 0.298 -19.860 1.00 64.56 94 PRO A N 1
ATOM 770 C CA . PRO A 1 94 ? 11.054 1.435 -20.025 1.00 64.56 94 PRO A CA 1
ATOM 771 C C . PRO A 1 94 ? 11.841 1.345 -21.335 1.00 64.56 94 PRO A C 1
ATOM 773 O O . PRO A 1 94 ? 12.196 0.242 -21.774 1.00 64.56 94 PRO A O 1
ATOM 776 N N . ALA A 1 95 ? 12.143 2.500 -21.931 1.00 64.19 95 ALA A N 1
ATOM 777 C CA . ALA A 1 95 ? 12.796 2.597 -23.233 1.00 64.19 95 ALA A CA 1
ATOM 778 C C . ALA A 1 95 ? 14.266 2.162 -23.163 1.00 64.19 95 ALA A C 1
ATOM 780 O O . ALA A 1 95 ? 14.780 1.556 -24.106 1.00 64.19 95 ALA A O 1
ATOM 781 N N . THR A 1 96 ? 14.933 2.396 -22.026 1.00 77.62 96 THR A N 1
ATOM 782 C CA . THR A 1 96 ? 16.350 2.054 -21.832 1.00 77.62 96 THR A CA 1
ATOM 783 C C . THR A 1 96 ? 16.579 1.020 -20.723 1.00 77.62 96 THR A C 1
ATOM 785 O O . THR A 1 96 ? 15.742 0.797 -19.846 1.00 77.62 96 THR A O 1
ATOM 788 N N . ALA A 1 97 ? 17.737 0.349 -20.758 1.00 76.81 97 ALA A N 1
ATOM 789 C CA . ALA A 1 97 ? 18.148 -0.585 -19.705 1.00 76.81 97 ALA A CA 1
ATOM 790 C C . ALA A 1 97 ? 18.359 0.106 -18.349 1.00 76.81 97 ALA A C 1
ATOM 792 O O . ALA A 1 97 ? 18.066 -0.482 -17.309 1.00 76.81 97 ALA A O 1
ATOM 793 N N . GLN A 1 98 ? 18.809 1.360 -18.370 1.00 79.81 98 GLN A N 1
ATOM 794 C CA . GLN A 1 98 ? 19.019 2.163 -17.172 1.00 79.81 98 GLN A CA 1
ATOM 795 C C . GLN A 1 98 ? 17.688 2.505 -16.486 1.00 79.81 98 GLN A C 1
ATOM 797 O O . GLN A 1 98 ? 17.530 2.244 -15.297 1.00 79.81 98 GLN A O 1
ATOM 802 N N . GLU A 1 99 ? 16.688 2.963 -17.243 1.00 81.56 99 GLU A N 1
ATOM 803 C CA . GLU A 1 99 ? 15.344 3.228 -16.706 1.00 81.56 99 GLU A CA 1
ATOM 804 C C . GLU A 1 99 ? 14.687 1.952 -16.146 1.00 81.56 99 GLU A C 1
ATOM 806 O O . GLU A 1 99 ? 13.978 1.997 -15.139 1.00 81.56 99 GLU A O 1
ATOM 811 N N . ARG A 1 100 ? 14.941 0.788 -16.771 1.00 78.94 100 ARG A N 1
ATOM 812 C CA . ARG A 1 100 ? 14.530 -0.523 -16.230 1.00 78.94 100 ARG A CA 1
ATOM 813 C C . ARG A 1 100 ? 15.153 -0.808 -14.878 1.00 78.94 100 ARG A C 1
ATOM 815 O O . ARG A 1 100 ? 14.440 -1.258 -13.982 1.00 78.94 100 ARG A O 1
ATOM 822 N N . LEU A 1 101 ? 16.450 -0.559 -14.733 1.00 83.25 101 LEU A N 1
ATOM 823 C CA . LEU A 1 101 ? 17.144 -0.778 -13.471 1.00 83.25 101 LEU A CA 1
ATOM 824 C C . LEU A 1 101 ? 16.597 0.134 -12.372 1.00 83.25 101 LEU A C 1
ATOM 826 O O . LEU A 1 101 ? 16.273 -0.348 -11.290 1.00 83.25 101 LEU A O 1
ATOM 830 N N . GLU A 1 102 ? 16.445 1.423 -12.662 1.00 86.69 102 GLU A N 1
ATOM 831 C CA . GLU A 1 102 ? 15.957 2.421 -11.705 1.00 86.69 102 GLU A CA 1
ATOM 832 C C . GLU A 1 102 ? 14.536 2.104 -11.233 1.00 86.69 102 GLU A C 1
ATOM 834 O O . GLU A 1 102 ? 14.265 2.085 -10.031 1.00 86.69 102 GLU A O 1
ATOM 839 N N . ARG A 1 103 ? 13.635 1.753 -12.158 1.00 86.44 103 ARG A N 1
ATOM 840 C CA . ARG A 1 103 ? 12.267 1.334 -11.815 1.00 86.44 103 ARG A CA 1
ATOM 841 C C . ARG A 1 103 ? 12.238 0.059 -10.988 1.00 86.44 103 ARG A C 1
ATOM 843 O O . ARG A 1 103 ? 11.454 -0.037 -10.048 1.00 86.44 103 ARG A O 1
ATOM 850 N N . LEU A 1 104 ? 13.095 -0.909 -11.306 1.00 87.62 104 LEU A N 1
ATOM 851 C CA . LEU A 1 104 ? 13.202 -2.143 -10.535 1.00 87.62 104 LEU A CA 1
ATOM 852 C C . LEU A 1 104 ? 13.710 -1.876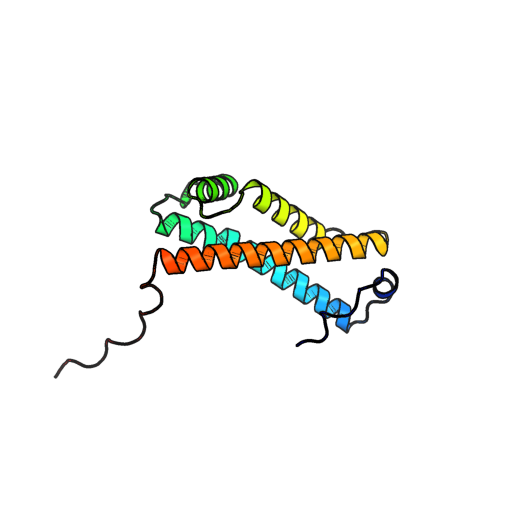 -9.110 1.00 87.62 104 LEU A C 1
ATOM 854 O O . LEU A 1 104 ? 13.146 -2.394 -8.148 1.00 87.62 104 LEU A O 1
ATOM 858 N N . GLN A 1 105 ? 14.737 -1.041 -8.959 1.00 90.31 105 GLN A N 1
ATOM 859 C CA . GLN A 1 105 ? 15.259 -0.636 -7.652 1.00 90.31 105 GLN A CA 1
ATOM 860 C C . GLN A 1 105 ? 14.200 0.104 -6.827 1.00 90.31 105 GLN A C 1
ATOM 862 O O . GLN A 1 105 ? 14.036 -0.188 -5.641 1.00 90.31 105 GLN A O 1
ATOM 867 N N . LEU A 1 106 ? 13.442 1.004 -7.459 1.00 93.31 106 LEU A N 1
ATOM 868 C CA . LEU A 1 106 ? 12.344 1.724 -6.819 1.00 93.31 106 LEU A CA 1
ATOM 869 C C . LEU A 1 106 ? 11.201 0.784 -6.401 1.00 93.31 106 LEU A C 1
ATOM 871 O O . LEU A 1 106 ? 10.646 0.917 -5.311 1.00 93.31 106 LEU A O 1
ATOM 875 N N . ALA A 1 107 ? 10.872 -0.213 -7.224 1.00 92.56 107 ALA A N 1
ATOM 876 C CA . ALA A 1 107 ? 9.887 -1.228 -6.869 1.00 92.56 107 ALA A CA 1
ATOM 877 C C . ALA A 1 107 ? 10.357 -2.091 -5.689 1.00 92.56 107 ALA A C 1
ATOM 879 O O . ALA A 1 107 ? 9.567 -2.376 -4.788 1.00 92.56 107 ALA A O 1
ATOM 880 N N . PHE A 1 108 ? 11.637 -2.475 -5.642 1.00 93.62 108 PHE A N 1
ATOM 881 C CA . PHE A 1 108 ? 12.192 -3.222 -4.511 1.00 93.62 108 PHE A CA 1
ATOM 882 C C . PHE A 1 108 ? 12.177 -2.417 -3.211 1.00 93.62 108 PHE A C 1
ATOM 884 O O . PHE A 1 108 ? 11.774 -2.951 -2.174 1.00 93.62 108 PHE A O 1
ATOM 891 N N . SER A 1 109 ? 12.575 -1.142 -3.245 1.00 96.25 109 SER A N 1
ATOM 892 C CA . SER A 1 109 ? 12.544 -0.285 -2.055 1.00 96.25 109 SER A CA 1
ATOM 893 C C . SER A 1 109 ? 11.110 -0.061 -1.566 1.00 96.25 109 SER A C 1
ATOM 895 O O . SER A 1 109 ? 10.841 -0.214 -0.374 1.00 96.25 109 SER A O 1
ATOM 897 N N . SER A 1 110 ? 10.170 0.183 -2.483 1.00 97.19 110 SER A N 1
ATOM 898 C CA . SER A 1 110 ? 8.739 0.311 -2.184 1.00 97.19 110 SER A CA 1
ATOM 899 C C . SER A 1 110 ? 8.142 -0.979 -1.607 1.00 97.19 110 SER A C 1
ATOM 901 O O . SER A 1 110 ? 7.435 -0.950 -0.598 1.00 97.19 110 SER A O 1
ATOM 903 N N . ALA A 1 111 ? 8.480 -2.143 -2.171 1.00 96.56 111 ALA A N 1
ATOM 904 C CA . ALA A 1 111 ? 8.051 -3.437 -1.645 1.00 96.56 111 ALA A CA 1
ATOM 905 C C . ALA A 1 111 ? 8.597 -3.696 -0.233 1.00 96.56 111 ALA A C 1
ATOM 907 O O . ALA A 1 111 ? 7.853 -4.153 0.638 1.00 96.56 111 ALA A O 1
ATOM 908 N N . ARG A 1 112 ? 9.869 -3.359 0.026 1.00 97.31 112 ARG A N 1
ATOM 909 C CA . ARG A 1 112 ? 10.449 -3.451 1.373 1.00 97.31 112 ARG A CA 1
ATOM 910 C C . ARG A 1 112 ? 9.711 -2.542 2.350 1.00 97.31 112 ARG A C 1
ATOM 912 O O . ARG A 1 112 ? 9.367 -2.980 3.445 1.00 97.31 112 ARG A O 1
ATOM 919 N N . ARG A 1 113 ? 9.387 -1.320 1.927 1.00 97.94 113 ARG A N 1
ATOM 920 C CA . ARG A 1 113 ? 8.633 -0.374 2.747 1.00 97.94 113 ARG A CA 1
ATOM 921 C C . ARG A 1 113 ? 7.229 -0.881 3.094 1.00 97.94 113 ARG A C 1
ATOM 923 O O . ARG A 1 113 ? 6.798 -0.746 4.236 1.00 97.94 113 ARG A O 1
ATOM 930 N N . LEU A 1 114 ? 6.534 -1.541 2.164 1.00 98.00 114 LEU A N 1
ATOM 931 C CA . LEU A 1 114 ? 5.251 -2.191 2.465 1.00 98.00 114 LEU A CA 1
ATOM 932 C C . LEU A 1 114 ? 5.376 -3.297 3.517 1.00 98.00 114 LEU A C 1
ATOM 934 O O . LEU A 1 114 ? 4.502 -3.414 4.375 1.00 98.00 114 LEU A O 1
ATOM 938 N N . LEU A 1 115 ? 6.447 -4.096 3.472 1.00 98.12 115 LEU A N 1
ATOM 939 C CA . LEU A 1 115 ? 6.699 -5.131 4.479 1.00 98.12 115 LEU A CA 1
ATOM 940 C C . LEU A 1 115 ? 6.958 -4.523 5.865 1.00 98.12 115 LEU A C 1
ATOM 942 O O . LEU A 1 115 ? 6.462 -5.049 6.858 1.00 98.12 115 LEU A O 1
ATOM 946 N N . GLU A 1 116 ? 7.669 -3.396 5.939 1.00 98.38 116 GLU A N 1
ATOM 947 C CA . GLU A 1 116 ? 7.857 -2.649 7.190 1.00 98.38 116 GLU A CA 1
ATOM 948 C C . GLU A 1 116 ? 6.517 -2.144 7.749 1.00 98.38 116 GLU A C 1
ATOM 950 O O . GLU A 1 116 ? 6.230 -2.332 8.931 1.00 98.38 116 GLU A O 1
ATOM 955 N N . ILE A 1 117 ? 5.661 -1.560 6.901 1.00 98.31 117 ILE A N 1
ATOM 956 C CA . ILE A 1 117 ? 4.317 -1.116 7.302 1.00 98.31 117 ILE A CA 1
ATOM 957 C C . ILE A 1 117 ? 3.481 -2.305 7.787 1.00 98.31 117 ILE A C 1
ATOM 959 O O . ILE A 1 117 ? 2.821 -2.207 8.820 1.00 98.31 117 ILE A O 1
ATOM 963 N N . LEU A 1 118 ? 3.527 -3.444 7.089 1.00 98.31 118 LEU A N 1
ATOM 964 C CA . LEU A 1 118 ? 2.832 -4.658 7.515 1.00 98.31 118 LEU A CA 1
ATOM 965 C C . LEU A 1 118 ? 3.302 -5.119 8.900 1.00 98.31 118 LEU A C 1
ATOM 967 O O . LEU A 1 118 ? 2.464 -5.433 9.740 1.00 98.31 118 LEU A O 1
ATOM 971 N N . ALA A 1 119 ? 4.612 -5.124 9.154 1.00 98.00 119 ALA A N 1
ATOM 972 C CA . ALA A 1 119 ? 5.171 -5.501 10.450 1.00 98.00 119 ALA A CA 1
ATOM 973 C C . ALA A 1 119 ? 4.738 -4.541 11.574 1.00 98.00 119 ALA A C 1
ATOM 975 O O . ALA A 1 119 ? 4.416 -4.985 12.676 1.00 98.00 119 ALA A O 1
ATOM 976 N N . ILE A 1 120 ? 4.669 -3.232 11.297 1.00 97.44 120 ILE A N 1
ATOM 977 C CA . ILE A 1 120 ? 4.144 -2.233 12.244 1.00 97.44 120 ILE A CA 1
ATOM 978 C C . ILE A 1 120 ? 2.677 -2.524 12.576 1.00 97.44 120 ILE A C 1
ATOM 980 O O . ILE A 1 120 ? 2.291 -2.504 13.749 1.00 97.44 120 ILE A O 1
ATOM 984 N N . LEU A 1 121 ? 1.857 -2.791 11.555 1.00 97.25 121 LEU A N 1
ATOM 985 C CA . LEU A 1 121 ? 0.444 -3.115 11.736 1.00 97.25 121 LEU A CA 1
ATOM 986 C C . LEU A 1 121 ? 0.272 -4.406 12.536 1.00 97.25 121 LEU A C 1
ATOM 988 O O . LEU A 1 121 ? -0.505 -4.413 13.485 1.00 97.25 121 LEU A O 1
ATOM 992 N N . ASP A 1 122 ? 1.015 -5.464 12.207 1.00 96.62 122 ASP A N 1
ATOM 993 C CA . ASP A 1 122 ? 0.973 -6.733 12.939 1.00 96.62 122 ASP A CA 1
ATOM 994 C C . ASP A 1 122 ? 1.353 -6.542 14.413 1.00 96.62 122 ASP A C 1
ATOM 996 O O . ASP A 1 122 ? 0.590 -6.923 15.300 1.00 96.62 122 ASP A O 1
ATOM 1000 N N . GLY A 1 123 ? 2.446 -5.827 14.699 1.00 96.50 123 GLY A N 1
ATOM 1001 C CA . GLY A 1 123 ? 2.840 -5.504 16.071 1.00 96.50 123 GLY A CA 1
ATOM 1002 C C . GLY A 1 123 ? 1.742 -4.766 16.848 1.00 96.50 123 GLY A C 1
ATOM 1003 O O . GLY A 1 123 ? 1.443 -5.118 17.992 1.00 96.50 123 GLY A O 1
ATOM 1004 N N . LYS A 1 124 ? 1.075 -3.788 16.220 1.00 96.25 124 LYS A N 1
ATOM 1005 C CA . LYS A 1 124 ? -0.068 -3.078 16.822 1.00 96.25 124 LYS A CA 1
ATOM 1006 C C . LYS A 1 124 ? -1.278 -3.990 17.028 1.00 96.25 124 LYS A C 1
ATOM 1008 O O . LYS A 1 124 ? -1.936 -3.888 18.064 1.00 96.25 124 LYS A O 1
ATOM 1013 N N . ILE A 1 125 ? -1.565 -4.888 16.084 1.00 95.75 125 ILE A N 1
ATOM 1014 C CA . ILE A 1 125 ? -2.645 -5.876 16.209 1.00 95.75 125 ILE A CA 1
ATOM 1015 C C . ILE A 1 125 ? -2.387 -6.780 17.415 1.00 95.75 125 ILE A C 1
ATOM 1017 O O . ILE A 1 125 ? -3.275 -6.912 18.253 1.00 95.75 125 ILE A O 1
ATOM 1021 N N . GLN A 1 126 ? -1.182 -7.336 17.560 1.00 94.19 126 GLN A N 1
ATOM 1022 C CA . GLN A 1 126 ? -0.843 -8.220 18.682 1.00 94.19 126 GLN A CA 1
ATOM 1023 C C . GLN A 1 126 ? -0.940 -7.503 20.036 1.00 94.19 126 GLN A C 1
ATOM 1025 O O . GLN A 1 126 ? -1.478 -8.053 20.997 1.00 94.19 126 GLN A O 1
ATOM 1030 N N . GLN A 1 127 ? -0.481 -6.250 20.111 1.00 93.44 127 GLN A N 1
ATOM 1031 C CA . GLN A 1 127 ? -0.578 -5.437 21.328 1.00 93.44 127 GLN A CA 1
ATOM 1032 C C . GLN A 1 127 ? -2.029 -5.101 21.696 1.00 93.44 127 GLN A C 1
ATOM 1034 O O . GLN A 1 127 ? -2.396 -5.110 22.871 1.00 93.44 127 GLN A O 1
ATOM 1039 N N . ARG A 1 128 ? -2.869 -4.792 20.701 1.00 91.94 128 ARG A N 1
ATOM 1040 C CA . ARG A 1 128 ? -4.245 -4.322 20.918 1.00 91.94 128 ARG A CA 1
ATOM 1041 C C . ARG A 1 128 ? -5.268 -5.454 21.044 1.00 91.94 128 ARG A C 1
ATOM 1043 O O . ARG A 1 128 ? -6.283 -5.264 21.720 1.00 91.94 128 ARG A O 1
ATOM 1050 N N . PHE A 1 129 ? -5.014 -6.597 20.403 1.00 88.94 129 PHE A N 1
ATOM 1051 C CA . PHE A 1 129 ? -5.921 -7.744 20.282 1.00 88.94 129 PHE A CA 1
ATOM 1052 C C . PHE A 1 129 ? -5.246 -9.093 20.631 1.00 88.94 129 PHE A C 1
ATOM 1054 O O . PHE A 1 129 ? -5.288 -10.036 19.837 1.00 88.94 129 PHE A O 1
ATOM 1061 N N . PRO A 1 130 ? -4.695 -9.258 21.847 1.00 76.88 130 PRO A N 1
ATOM 1062 C CA . PRO A 1 130 ? -3.872 -10.419 22.211 1.00 76.88 130 PRO A CA 1
ATOM 1063 C C . PRO A 1 130 ? -4.603 -11.779 22.202 1.00 76.88 130 PRO A C 1
ATOM 1065 O O . PRO A 1 130 ? -3.958 -12.823 22.202 1.00 76.88 130 PRO A O 1
ATOM 1068 N N . LYS A 1 131 ? -5.946 -11.808 22.197 1.00 66.75 131 LYS A N 1
ATOM 1069 C CA . LYS A 1 131 ? -6.743 -13.053 22.257 1.00 66.75 131 LYS A CA 1
ATOM 1070 C C . LYS A 1 131 ? -7.157 -13.631 20.896 1.00 66.75 131 LYS A C 1
ATOM 1072 O O . LYS A 1 131 ? -7.707 -14.726 20.870 1.00 66.75 131 LYS A O 1
ATOM 1077 N N . MET A 1 132 ? -6.877 -12.968 19.769 1.00 60.16 132 MET A N 1
ATOM 1078 C CA . MET A 1 132 ? -7.248 -13.496 18.439 1.00 60.16 132 MET A CA 1
ATOM 1079 C C . MET A 1 132 ? -6.396 -14.701 17.984 1.00 60.16 132 MET A C 1
ATOM 1081 O O . MET A 1 132 ? -6.759 -15.366 17.019 1.00 60.16 132 MET A O 1
ATOM 1085 N N . GLY A 1 133 ? -5.294 -15.015 18.679 1.00 54.19 133 GLY A N 1
ATOM 1086 C CA . GLY A 1 133 ? -4.416 -16.159 18.382 1.00 54.19 133 GLY A CA 1
ATOM 1087 C C . GLY A 1 133 ? -4.757 -17.472 19.105 1.00 54.19 133 GLY A C 1
ATOM 1088 O O . GLY A 1 133 ? -4.064 -18.463 18.901 1.00 54.19 133 GLY A O 1
ATOM 1089 N N . GLN A 1 134 ? -5.791 -17.505 19.957 1.00 45.81 134 GLN A N 1
ATOM 1090 C CA . GLN A 1 134 ? -6.161 -18.684 20.757 1.00 45.81 134 GLN A CA 1
ATOM 1091 C C . GLN A 1 134 ? -7.667 -18.957 20.654 1.00 45.81 134 GLN A C 1
ATOM 1093 O O . GLN A 1 134 ? -8.437 -18.687 21.571 1.00 45.81 134 GLN A O 1
ATOM 1098 N N . SER A 1 135 ? -8.136 -19.445 19.509 1.00 46.38 135 SER A N 1
ATOM 1099 C CA . SER A 1 135 ? -9.533 -19.880 19.350 1.00 46.38 135 SER A CA 1
ATOM 1100 C C . SER A 1 135 ? -9.629 -21.017 18.336 1.00 46.38 135 SER A C 1
ATOM 1102 O O . SER A 1 135 ? -10.245 -20.870 17.289 1.00 46.38 135 SER A O 1
ATOM 1104 N N . SER A 1 136 ? -8.962 -22.141 18.610 1.00 46.66 136 SER A N 1
ATOM 1105 C CA . SER A 1 136 ? -9.195 -23.431 17.932 1.00 46.66 136 SER A CA 1
ATOM 1106 C C . SER A 1 136 ? -8.649 -24.604 18.759 1.00 46.66 136 SER A C 1
ATOM 1108 O O . SER A 1 136 ? -7.947 -25.458 18.235 1.00 46.66 1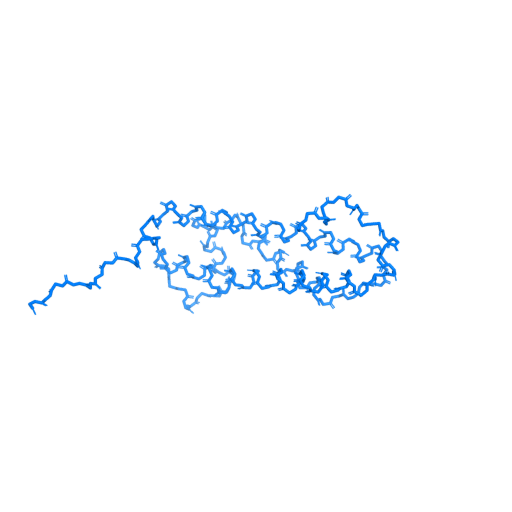36 SER A O 1
ATOM 1110 N N . GLN A 1 137 ? -8.935 -24.664 20.063 1.00 45.62 137 GLN A N 1
ATOM 1111 C CA . GLN A 1 137 ? -8.853 -25.938 20.785 1.00 45.62 137 GLN A CA 1
ATOM 1112 C C . GLN A 1 137 ? -9.723 -25.895 22.038 1.00 45.62 137 GLN A C 1
ATOM 1114 O O . GLN A 1 137 ? -9.411 -25.190 22.990 1.00 45.62 137 GLN A O 1
ATOM 1119 N N . GLY A 1 138 ? -10.824 -26.642 22.012 1.00 50.66 138 GLY A N 1
ATOM 1120 C CA . GLY A 1 138 ? -11.693 -26.829 23.169 1.00 50.66 138 GLY A CA 1
ATOM 1121 C C . GLY A 1 138 ? -13.136 -26.430 22.914 1.00 50.66 138 GLY A C 1
ATOM 1122 O O . GLY A 1 138 ? -13.600 -25.455 23.482 1.00 50.66 138 GLY A O 1
ATOM 1123 N N . ASP A 1 139 ? -13.851 -27.214 22.112 1.00 47.66 139 ASP A N 1
ATOM 1124 C CA . ASP A 1 139 ? -15.119 -27.737 22.613 1.00 47.66 139 ASP A CA 1
ATOM 1125 C C . ASP A 1 139 ? -15.465 -29.036 21.884 1.00 47.66 139 ASP A C 1
ATOM 1127 O O . ASP A 1 139 ? -15.502 -29.093 20.655 1.00 47.66 139 ASP A O 1
ATOM 1131 N N . GLY A 1 140 ? -15.609 -30.118 22.639 1.00 53.19 140 GLY A N 1
ATOM 1132 C CA . GLY A 1 140 ? -15.769 -31.448 22.065 1.00 53.19 140 GLY A CA 1
ATOM 1133 C C . GLY A 1 140 ? -15.382 -32.570 23.012 1.00 53.19 140 GLY A C 1
ATOM 1134 O O . GLY A 1 140 ? -14.521 -33.375 22.666 1.00 53.19 140 GLY A O 1
ATOM 1135 N N . ARG A 1 141 ? -16.005 -32.610 24.195 1.00 44.00 141 ARG A N 1
ATOM 1136 C CA . ARG A 1 141 ? -16.516 -33.834 24.847 1.00 44.00 141 ARG A CA 1
ATOM 1137 C C . ARG A 1 141 ? -17.026 -33.493 26.239 1.00 44.00 141 ARG A C 1
ATOM 1139 O O . ARG A 1 141 ? -16.265 -33.388 27.194 1.00 44.00 141 ARG A O 1
ATOM 1146 N N . GLY A 1 142 ? -18.340 -33.374 26.327 1.00 47.34 142 GLY A N 1
ATOM 1147 C CA . GLY A 1 142 ? -19.047 -33.247 27.586 1.00 47.34 142 GLY A CA 1
ATOM 1148 C C . GLY A 1 142 ? -20.540 -33.431 27.388 1.00 47.34 142 GLY A C 1
ATOM 1149 O O . GLY A 1 142 ? -21.274 -32.498 27.664 1.00 47.34 142 GLY A O 1
ATOM 1150 N N . VAL A 1 143 ? -20.985 -34.595 26.901 1.00 50.81 143 VAL A N 1
ATOM 1151 C CA . VAL A 1 143 ? -22.358 -35.071 27.129 1.00 50.81 143 VAL A CA 1
ATOM 1152 C C . VAL A 1 143 ? -22.354 -36.605 27.153 1.00 50.81 143 VAL A C 1
ATOM 1154 O O . VAL A 1 143 ? -21.902 -37.211 26.185 1.00 50.81 143 VAL A O 1
ATOM 1157 N N . ASN A 1 144 ? -22.804 -37.136 28.298 1.00 41.50 144 ASN A N 1
ATOM 1158 C CA . ASN A 1 144 ? -23.270 -38.491 28.654 1.00 41.50 144 ASN A CA 1
ATOM 1159 C C . ASN A 1 144 ? -22.980 -39.671 27.721 1.00 41.50 144 ASN A C 1
ATOM 1161 O O . ASN A 1 144 ? -23.543 -39.702 26.606 1.00 41.50 144 ASN A O 1
#

Radius of gyration: 20.06 Å; chains: 1; bounding box: 48×49×52 Å

Foldseek 3Di:
DPPPPPDDPDLVCQVDPDPVNVVVVVVLLVVLVVLLCCCQVPVLLVVCVVVVHPPPPDDSLRSLVVCVVVVLAVHSVLSVVLVVLSVCLVPDDDPGSVVVSVSVVSPVVSSVVSVVSVVSNVVVCCVVPVCPVDDPDDDDDDDD

Secondary structure (DSSP, 8-state):
--TTSS----GGGGTT--HHHHHHHHHHHHHHHHHHHHIIIIIHHHHHHHTT--GGG--HHHHHHHHHHTTSSS-HHHHHHHHHHHHHHHH---SSHHHHHHHHHHHHHHHHHHHHHHHHHHHHHHHH-TTTT--SS-------